Protein AF-A0A2T2RFB0-F1 (afdb_monomer)

Secondary structure (DSSP, 8-state):
-----------EEEEPSPPPSSSS-S-TT--EEEEEEETTEEEEEEE--EEEE-TT--EEEEES-TTS----GGGGHHHHHHHHHHHHTTTT-TT-TT-------HHHHHHHH--S---HHHHHHHHHHHHHTT--GGG---TTSSTT------GGGGS--

Structure (mmCIF, N/CA/C/O backbone):
data_AF-A0A2T2RFB0-F1
#
_entry.id   AF-A0A2T2RFB0-F1
#
loop_
_atom_site.group_PDB
_atom_site.id
_atom_site.type_symbol
_atom_site.label_atom_id
_atom_site.label_alt_id
_atom_site.label_comp_id
_atom_site.label_asym_id
_atom_site.label_entity_id
_atom_site.label_seq_id
_atom_site.pdbx_PDB_ins_code
_atom_site.Cartn_x
_atom_site.Cartn_y
_atom_site.Cartn_z
_atom_site.occupancy
_atom_site.B_iso_or_equiv
_atom_site.auth_seq_id
_atom_site.auth_comp_id
_atom_site.auth_asym_id
_atom_site.auth_atom_id
_atom_site.pdbx_PDB_model_num
ATOM 1 N N . MET A 1 1 ? 32.679 15.960 33.757 1.00 37.72 1 MET A N 1
ATOM 2 C CA . MET A 1 1 ? 31.294 16.475 33.798 1.00 37.72 1 MET A CA 1
ATOM 3 C C . MET A 1 1 ? 30.490 15.678 32.781 1.00 37.72 1 MET A C 1
ATOM 5 O O . MET A 1 1 ? 30.555 15.956 31.593 1.00 37.72 1 MET A O 1
ATOM 9 N N . THR A 1 2 ? 29.882 14.581 33.229 1.00 30.09 2 THR A N 1
ATOM 10 C CA . THR A 1 2 ? 29.273 13.556 32.368 1.00 30.09 2 THR A CA 1
ATOM 11 C C . THR A 1 2 ? 27.814 13.920 32.113 1.00 30.09 2 THR A C 1
ATOM 13 O O . THR A 1 2 ? 27.005 13.922 33.037 1.00 30.09 2 THR A O 1
ATOM 16 N N . LEU A 1 3 ? 27.475 14.254 30.867 1.00 27.48 3 LEU A N 1
ATOM 17 C CA . LEU A 1 3 ? 26.097 14.479 30.428 1.00 27.48 3 LEU A CA 1
ATOM 18 C C . LEU A 1 3 ? 25.368 13.129 30.350 1.00 27.48 3 LEU A C 1
ATOM 20 O O . LEU A 1 3 ? 25.369 12.460 29.320 1.00 27.48 3 LEU A O 1
ATOM 24 N N . GLN A 1 4 ? 24.737 12.711 31.448 1.00 33.81 4 GLN A N 1
ATOM 25 C CA . GLN A 1 4 ? 23.706 11.676 31.391 1.00 33.81 4 GLN A CA 1
ATOM 26 C C . GLN A 1 4 ? 22.493 12.248 30.649 1.00 33.81 4 GLN A C 1
ATOM 28 O O . GLN A 1 4 ? 21.770 13.096 31.173 1.00 33.81 4 GLN A O 1
ATOM 33 N N . ARG A 1 5 ? 22.252 11.758 29.427 1.00 37.72 5 ARG A N 1
ATOM 34 C CA . ARG A 1 5 ? 20.956 11.875 28.748 1.00 37.72 5 ARG A CA 1
ATOM 35 C C . ARG A 1 5 ? 19.899 11.227 29.647 1.00 37.72 5 ARG A C 1
ATOM 37 O O . ARG A 1 5 ? 19.726 10.011 29.633 1.00 37.72 5 ARG A O 1
ATOM 44 N N . ARG A 1 6 ? 19.191 12.027 30.446 1.00 37.53 6 ARG A N 1
ATOM 45 C CA . ARG A 1 6 ? 17.950 11.585 31.088 1.00 37.53 6 ARG A CA 1
ATOM 46 C C . AR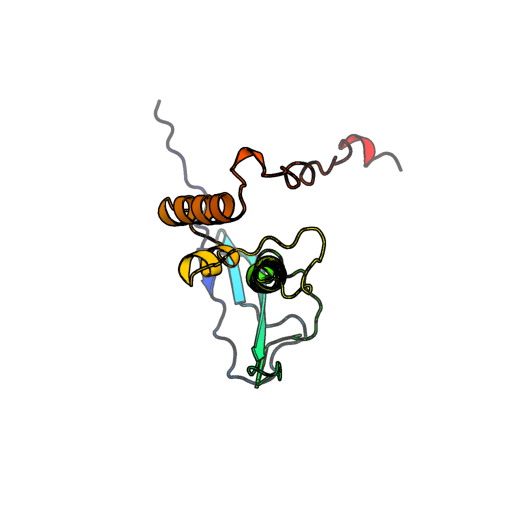G A 1 6 ? 16.937 11.334 29.970 1.00 37.53 6 ARG A C 1
ATOM 48 O O . ARG A 1 6 ? 16.490 12.275 29.327 1.00 37.53 6 ARG A O 1
ATOM 55 N N . ARG A 1 7 ? 16.620 10.063 29.702 1.00 46.34 7 ARG A N 1
ATOM 56 C CA . ARG A 1 7 ? 15.423 9.678 28.943 1.00 46.34 7 ARG A CA 1
ATOM 57 C C . ARG A 1 7 ? 14.215 10.065 29.797 1.00 46.34 7 ARG A C 1
ATOM 59 O O . ARG A 1 7 ? 13.864 9.345 30.725 1.00 46.34 7 ARG A O 1
ATOM 66 N N . THR A 1 8 ? 13.644 11.234 29.551 1.00 48.75 8 THR A N 1
ATOM 67 C CA . THR A 1 8 ? 12.348 11.629 30.105 1.00 48.75 8 THR A CA 1
ATOM 68 C C . THR A 1 8 ? 11.235 10.908 29.338 1.00 48.75 8 THR A C 1
ATOM 70 O O . THR A 1 8 ? 11.167 11.012 28.117 1.00 48.75 8 THR A O 1
ATOM 73 N N . GLY A 1 9 ? 10.394 10.172 30.075 1.00 49.19 9 GLY A N 1
ATOM 74 C CA . GLY A 1 9 ? 9.120 9.591 29.630 1.00 49.19 9 GLY A CA 1
ATOM 75 C C . GLY A 1 9 ? 9.215 8.213 28.967 1.00 49.19 9 GLY A C 1
ATOM 76 O O . GLY A 1 9 ? 9.684 8.083 27.836 1.00 49.19 9 GLY A O 1
ATOM 77 N N . ALA A 1 10 ? 8.709 7.173 29.636 1.00 55.59 10 ALA A N 1
ATOM 78 C CA . ALA A 1 10 ? 8.443 5.883 29.001 1.00 55.59 10 ALA A CA 1
ATOM 79 C C . ALA A 1 10 ? 7.231 6.038 28.066 1.00 55.59 10 ALA A C 1
ATOM 81 O O . ALA A 1 10 ? 6.086 5.926 28.493 1.00 55.59 10 ALA A O 1
ATOM 82 N N . THR A 1 11 ? 7.476 6.353 26.793 1.00 56.12 11 THR A N 1
ATOM 83 C CA . THR A 1 11 ? 6.418 6.335 25.774 1.00 56.12 11 THR A CA 1
ATOM 84 C C . THR A 1 11 ? 6.154 4.883 25.408 1.00 56.12 11 THR A C 1
ATOM 86 O O . THR A 1 11 ? 7.053 4.205 24.912 1.00 56.12 11 THR A O 1
ATOM 89 N N . THR A 1 12 ? 4.937 4.409 25.664 1.00 68.56 12 THR A N 1
ATOM 90 C CA . THR A 1 12 ? 4.525 3.055 25.283 1.00 68.56 12 THR A CA 1
ATOM 91 C C . THR A 1 12 ? 3.458 3.159 24.205 1.00 68.56 12 THR A C 1
ATOM 93 O O . THR A 1 12 ? 2.489 3.904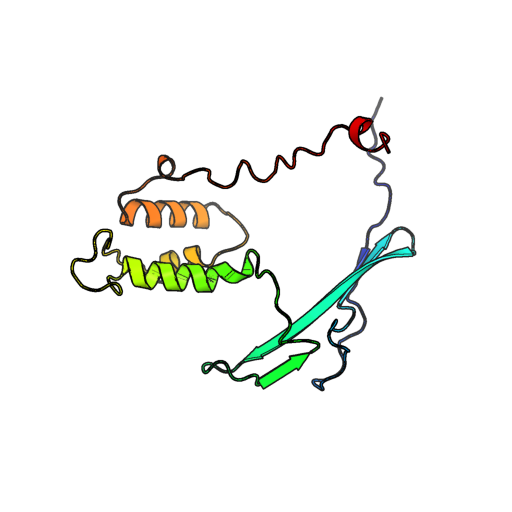 24.351 1.00 68.56 12 THR A O 1
ATOM 96 N N . VAL A 1 13 ? 3.658 2.428 23.110 1.00 65.12 13 VAL A N 1
ATOM 97 C CA . VAL A 1 13 ? 2.632 2.220 22.089 1.00 65.12 13 VAL A CA 1
ATOM 98 C C . VAL A 1 13 ? 1.891 0.952 22.478 1.00 65.12 13 VAL A C 1
ATOM 100 O O . VAL A 1 13 ? 2.488 -0.124 22.486 1.00 65.12 13 VAL A O 1
ATOM 103 N N . SER A 1 14 ? 0.615 1.080 22.829 1.00 65.75 14 SER A N 1
ATOM 104 C CA . SER A 1 14 ? -0.242 -0.076 23.085 1.00 65.75 14 SER A CA 1
ATOM 105 C C . SER A 1 14 ? -1.166 -0.289 21.894 1.00 65.75 14 SER A C 1
ATOM 107 O O . SER A 1 14 ? -1.768 0.663 21.389 1.00 65.75 14 SER A O 1
ATOM 109 N N . GLN A 1 15 ? -1.299 -1.543 21.459 1.00 55.56 15 GLN A N 1
ATOM 110 C CA . GLN A 1 15 ? -2.465 -1.954 20.678 1.00 55.56 15 GLN A CA 1
ATOM 111 C C . GLN A 1 15 ? -3.704 -1.714 21.548 1.00 55.56 15 GLN A C 1
ATOM 113 O O . GLN A 1 15 ? -3.684 -2.010 22.747 1.00 55.56 15 GLN A O 1
ATOM 118 N N . ALA A 1 16 ? -4.735 -1.112 20.962 1.00 56.22 16 ALA A N 1
ATOM 119 C CA . ALA A 1 16 ? -6.041 -1.025 21.604 1.00 56.22 16 ALA A CA 1
ATOM 120 C C . ALA A 1 16 ? -6.718 -2.411 21.607 1.00 56.22 16 ALA A C 1
ATOM 122 O O . ALA A 1 16 ? -6.221 -3.338 20.962 1.00 56.22 16 ALA A O 1
ATOM 123 N N . ASP A 1 17 ? -7.830 -2.552 22.340 1.00 47.47 17 ASP A N 1
ATOM 124 C CA . ASP A 1 17 ? -8.597 -3.802 22.433 1.00 47.47 17 ASP A CA 1
ATOM 125 C C . ASP A 1 17 ? -8.795 -4.467 21.057 1.00 47.47 17 ASP A C 1
ATOM 127 O O . ASP A 1 17 ? -8.994 -3.762 20.058 1.00 47.47 17 ASP A O 1
ATOM 131 N N . PRO A 1 18 ? -8.750 -5.813 20.974 1.00 45.84 18 PRO A N 1
ATOM 132 C CA . PRO A 1 18 ? -8.914 -6.511 19.708 1.00 45.84 18 PRO A CA 1
ATOM 133 C C . PRO A 1 18 ? -10.215 -6.072 19.036 1.00 45.84 18 PRO A C 1
ATOM 135 O O . PRO A 1 18 ? -11.272 -6.010 19.670 1.00 45.84 18 PRO A O 1
ATOM 138 N N . ALA A 1 19 ? -10.124 -5.759 17.741 1.00 46.53 19 ALA A N 1
ATOM 139 C CA . ALA A 1 19 ? -11.285 -5.390 16.947 1.00 46.53 19 ALA A CA 1
ATOM 140 C C . ALA A 1 19 ? -12.372 -6.475 17.085 1.00 46.53 19 ALA A C 1
ATOM 142 O O . ALA A 1 19 ? -12.047 -7.668 17.053 1.00 46.53 19 ALA A O 1
ATOM 143 N N . PRO A 1 20 ? -13.654 -6.094 17.242 1.00 42.53 20 PRO A N 1
ATOM 144 C CA . PRO A 1 20 ? -14.733 -7.069 17.280 1.00 42.53 20 PRO A CA 1
ATOM 145 C C . PRO A 1 20 ? -14.726 -7.904 15.993 1.00 42.53 20 PRO A C 1
ATOM 147 O O . PRO A 1 20 ? -14.327 -7.431 14.927 1.00 42.53 20 PRO A O 1
ATOM 150 N N . ALA A 1 21 ? -15.157 -9.163 16.106 1.00 43.69 21 ALA A N 1
ATOM 151 C CA . ALA A 1 21 ? -15.265 -10.083 14.979 1.00 43.69 21 ALA A CA 1
ATOM 152 C C . ALA A 1 21 ? -16.025 -9.438 13.809 1.00 43.69 21 ALA A C 1
ATOM 154 O O . ALA A 1 21 ? -17.015 -8.741 14.032 1.00 43.69 21 ALA A O 1
ATOM 155 N N . ALA A 1 22 ? -15.534 -9.695 12.590 1.00 42.78 22 ALA A N 1
ATOM 156 C CA . ALA A 1 22 ? -16.015 -9.171 11.314 1.00 42.78 22 ALA A CA 1
ATOM 157 C C . ALA A 1 22 ? -17.544 -9.010 11.266 1.00 42.78 22 ALA A C 1
ATOM 159 O O . ALA A 1 22 ? -18.309 -9.928 10.990 1.00 42.78 22 ALA A O 1
ATOM 160 N N . GLY A 1 23 ? -17.952 -7.786 11.544 1.00 44.44 23 GLY A N 1
ATOM 161 C CA . GLY A 1 23 ? -19.292 -7.251 11.498 1.00 44.44 23 GLY A CA 1
ATOM 162 C C . GLY A 1 23 ? -19.098 -5.747 11.449 1.00 44.44 23 GLY A C 1
ATOM 163 O O . GLY A 1 23 ? -18.123 -5.237 12.000 1.00 44.44 23 GLY A O 1
ATOM 164 N N . LEU A 1 24 ? -19.965 -5.050 10.725 1.00 44.59 24 LEU A N 1
ATOM 165 C CA . LEU A 1 24 ? -19.915 -3.609 10.485 1.00 44.59 24 LEU A CA 1
ATOM 166 C C . LEU A 1 24 ? -20.041 -2.827 11.817 1.00 44.59 24 LEU A C 1
ATOM 168 O O . LEU A 1 24 ? -21.092 -2.286 12.133 1.00 44.59 24 LEU A O 1
ATOM 172 N N . LEU A 1 25 ? -19.006 -2.841 12.658 1.00 50.78 25 LEU A N 1
ATOM 173 C CA . LEU A 1 25 ? -19.032 -2.370 14.043 1.00 50.78 25 LEU A CA 1
ATOM 174 C C . LEU A 1 25 ? -17.872 -1.412 14.290 1.00 50.78 25 LEU A C 1
ATOM 176 O O . LEU A 1 25 ? -16.916 -1.687 15.006 1.00 50.78 25 LEU A O 1
ATOM 180 N N . ALA A 1 26 ? -17.998 -0.252 13.669 1.00 52.72 26 ALA A N 1
ATOM 181 C CA . ALA A 1 26 ? -17.556 1.035 14.175 1.00 52.72 26 ALA A CA 1
ATOM 182 C C . ALA A 1 26 ? -18.307 2.086 13.350 1.00 52.72 26 ALA A C 1
ATOM 184 O O . ALA A 1 26 ? -18.648 1.829 12.194 1.00 52.72 26 ALA A O 1
ATOM 185 N N . GLY A 1 27 ? -18.562 3.268 13.915 1.00 64.44 27 GLY A N 1
ATOM 186 C CA . GLY A 1 27 ? -18.964 4.416 13.097 1.00 64.44 27 GLY A CA 1
ATOM 187 C C . GLY A 1 27 ? -17.964 4.663 11.950 1.00 64.44 27 GLY A C 1
ATOM 188 O O . GLY A 1 27 ? -16.910 4.021 11.906 1.00 64.44 27 GLY A O 1
ATOM 189 N N . PRO A 1 28 ? -18.248 5.601 11.033 1.00 71.81 28 PRO A N 1
ATOM 190 C CA . PRO A 1 28 ? -17.406 5.846 9.856 1.00 71.81 28 PRO A CA 1
ATOM 191 C C . PRO A 1 28 ? -15.909 6.021 10.190 1.00 71.81 28 PRO A C 1
ATOM 193 O O . PRO A 1 28 ? -15.055 5.606 9.421 1.00 71.81 28 PRO A O 1
ATOM 196 N N . GLU A 1 29 ? -15.596 6.511 11.387 1.00 80.75 29 GLU A N 1
ATOM 197 C CA . GLU A 1 29 ? -14.241 6.717 11.909 1.00 80.75 29 GLU A CA 1
ATOM 198 C C . GLU A 1 29 ? -13.402 5.437 12.136 1.00 80.75 29 GLU A C 1
ATOM 200 O O . GLU A 1 29 ? -12.187 5.530 12.287 1.00 80.75 29 GLU A O 1
ATOM 205 N N . GLY A 1 30 ? -14.015 4.251 12.236 1.00 85.69 30 GLY A N 1
ATOM 206 C CA . GLY A 1 30 ? -13.312 3.009 12.590 1.00 85.69 30 GLY A CA 1
ATOM 207 C C . GLY A 1 30 ? -12.946 2.872 14.087 1.00 85.69 30 GLY A C 1
ATOM 208 O O . GLY A 1 30 ? -13.093 3.821 14.874 1.00 85.69 30 GLY A O 1
ATOM 209 N N . PRO A 1 31 ? -12.522 1.678 14.546 1.00 87.31 31 PRO A N 1
ATOM 210 C CA . PRO A 1 31 ? -12.105 1.445 15.929 1.00 87.31 31 PRO A CA 1
ATOM 211 C C . PRO A 1 31 ? -10.834 2.221 16.283 1.00 87.31 31 PRO A C 1
ATOM 213 O O . PRO A 1 31 ? -10.014 2.527 15.418 1.00 87.31 31 PRO A O 1
ATOM 216 N N . ARG A 1 32 ? -10.643 2.497 17.579 1.00 89.75 32 ARG A N 1
ATOM 217 C CA . ARG A 1 32 ? -9.340 2.920 18.116 1.00 89.75 32 ARG A CA 1
ATOM 218 C C . ARG A 1 32 ? -8.400 1.733 17.918 1.00 89.75 32 ARG A C 1
ATOM 220 O O . ARG A 1 32 ? -8.681 0.673 18.453 1.00 89.75 32 ARG A O 1
ATOM 227 N N . ALA A 1 33 ? -7.361 1.888 17.109 1.00 89.75 33 ALA A N 1
ATOM 228 C CA . ALA A 1 33 ? -6.434 0.806 16.780 1.00 89.75 33 ALA A CA 1
ATOM 229 C C . ALA A 1 33 ? -5.115 0.944 17.547 1.00 89.75 33 ALA A C 1
ATOM 231 O O . ALA A 1 33 ? -4.521 -0.051 17.958 1.00 89.75 33 ALA A O 1
ATOM 232 N N . VAL A 1 34 ? -4.662 2.184 17.756 1.00 92.81 34 VAL A N 1
ATOM 233 C CA . VAL A 1 34 ? -3.397 2.475 18.435 1.00 92.81 34 VAL A CA 1
ATOM 234 C C . VAL A 1 34 ? -3.565 3.658 19.373 1.00 92.81 34 VAL A C 1
ATOM 236 O O . VAL A 1 34 ? -4.132 4.687 18.997 1.00 92.81 34 VAL A O 1
ATOM 239 N N . GLU A 1 35 ? -3.009 3.534 20.573 1.00 94.38 35 GLU A N 1
ATOM 240 C CA . GLU A 1 35 ? -2.926 4.616 21.549 1.00 94.38 35 GLU A CA 1
ATOM 241 C C . GLU A 1 35 ? -1.468 4.951 21.845 1.00 94.38 35 GLU A C 1
ATOM 243 O O . GLU A 1 35 ? -0.624 4.067 22.021 1.00 94.38 35 GLU A O 1
ATOM 248 N N . VAL A 1 36 ? -1.179 6.249 21.905 1.00 95.38 36 VAL A N 1
ATOM 249 C CA . VAL A 1 36 ? 0.100 6.765 22.390 1.00 95.38 36 VAL A CA 1
ATOM 250 C C . VAL A 1 36 ? -0.114 7.237 23.817 1.00 95.38 36 VAL A C 1
ATOM 252 O O . VAL A 1 36 ? -0.880 8.174 24.054 1.00 95.38 36 VAL A O 1
ATOM 255 N N . VAL A 1 37 ? 0.554 6.573 24.761 1.00 94.69 37 VAL A N 1
ATOM 256 C CA . VAL A 1 37 ? 0.440 6.864 26.192 1.00 94.69 37 VAL A CA 1
ATOM 257 C C . VAL A 1 37 ? 1.760 7.432 26.706 1.00 94.69 37 VAL A C 1
ATOM 259 O O . VAL A 1 37 ? 2.820 6.821 26.522 1.00 94.69 37 VAL A O 1
ATOM 262 N N . ARG A 1 38 ? 1.692 8.588 27.376 1.00 95.12 38 ARG A N 1
ATOM 263 C CA . ARG A 1 38 ? 2.817 9.213 28.081 1.00 95.12 38 ARG A CA 1
ATOM 264 C C . ARG A 1 38 ? 2.422 9.461 29.526 1.00 95.12 38 ARG A C 1
ATOM 266 O O . ARG A 1 38 ? 1.388 10.059 29.796 1.00 95.12 38 ARG A O 1
ATOM 273 N N . ASP A 1 39 ? 3.233 8.950 30.445 1.00 93.75 39 ASP A N 1
ATOM 274 C CA . ASP A 1 39 ? 3.039 9.114 31.890 1.00 93.75 39 ASP A CA 1
ATOM 275 C C . ASP A 1 39 ? 1.621 8.731 32.370 1.00 93.75 39 ASP A C 1
ATOM 277 O O . ASP A 1 39 ? 1.029 9.375 33.230 1.00 93.75 39 ASP A O 1
ATOM 281 N N . GLY A 1 40 ? 1.062 7.660 31.790 1.00 91.69 40 GLY A N 1
ATOM 282 C CA . GLY A 1 40 ? -0.275 7.147 32.119 1.00 91.69 40 GLY A CA 1
ATOM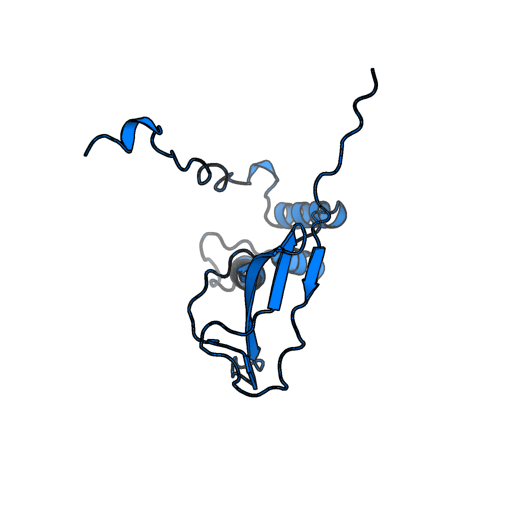 283 C C . GLY A 1 40 ? -1.439 7.900 31.466 1.00 91.69 40 GLY A C 1
ATOM 284 O O . GLY A 1 40 ? -2.589 7.517 31.667 1.00 91.69 40 GLY A O 1
ATOM 285 N N . VAL A 1 41 ? -1.164 8.932 30.665 1.00 92.69 41 VAL A N 1
ATOM 286 C CA . VAL A 1 41 ? -2.171 9.727 29.954 1.00 92.69 41 VAL A CA 1
ATOM 287 C C . VAL A 1 41 ? -2.176 9.366 28.470 1.00 92.69 41 VAL A C 1
ATOM 289 O O . VAL A 1 41 ? -1.126 9.308 27.829 1.00 92.69 41 VAL A O 1
ATOM 292 N N . VAL A 1 42 ? -3.367 9.132 27.911 1.00 95.06 42 VAL A N 1
ATOM 293 C CA . VAL A 1 42 ? -3.555 8.938 26.466 1.00 95.06 42 VAL A CA 1
ATOM 294 C C . VAL A 1 42 ? -3.406 10.288 25.774 1.00 95.06 42 VAL A C 1
ATOM 296 O O . VAL A 1 42 ? -4.291 11.137 25.856 1.00 95.06 42 VAL A O 1
ATOM 299 N N . GLU A 1 43 ? -2.289 10.488 25.083 1.00 95.94 43 GLU A N 1
ATOM 300 C CA . GLU A 1 43 ? -2.029 11.724 24.342 1.00 95.94 43 GLU A CA 1
ATOM 301 C C . GLU A 1 43 ? -2.650 11.704 22.947 1.00 95.94 43 GLU A C 1
ATOM 303 O O . GLU A 1 43 ? -3.002 12.746 22.398 1.00 95.94 43 GLU A O 1
ATOM 308 N N . SER A 1 44 ? -2.736 10.528 22.321 1.00 94.69 44 SER A N 1
ATOM 309 C CA . SER A 1 44 ? -3.231 10.400 20.950 1.00 94.69 44 SER A CA 1
ATOM 310 C C . SER A 1 44 ? -3.847 9.035 20.690 1.00 94.69 44 SER A C 1
ATOM 312 O O . SER A 1 44 ? -3.399 8.014 21.211 1.00 94.69 44 SER A O 1
ATOM 314 N N . VAL A 1 45 ? -4.865 9.032 19.834 1.00 92.50 45 VAL A N 1
ATOM 315 C CA . VAL A 1 45 ? -5.613 7.847 19.421 1.00 92.50 45 VAL A CA 1
ATOM 316 C C . VAL A 1 45 ? -5.640 7.809 17.904 1.00 92.50 45 VAL A C 1
ATOM 318 O O . VAL A 1 45 ? -6.151 8.731 17.274 1.00 92.50 45 VAL A O 1
ATOM 321 N N . HIS A 1 46 ? -5.136 6.727 17.324 1.00 91.56 46 HIS A N 1
ATOM 322 C CA . HIS A 1 46 ? -5.220 6.474 15.893 1.00 91.56 46 HIS A CA 1
ATOM 323 C C . HIS A 1 46 ? -6.320 5.456 15.648 1.00 91.56 46 HIS A C 1
ATOM 325 O O . HIS A 1 46 ? -6.338 4.383 16.261 1.00 91.56 46 HIS A O 1
ATOM 331 N N . ARG A 1 47 ? -7.248 5.802 14.760 1.00 90.38 47 ARG A N 1
ATOM 332 C CA . ARG A 1 47 ? -8.306 4.896 14.326 1.00 90.38 47 ARG A CA 1
ATOM 333 C C . ARG A 1 47 ? -7.925 4.229 13.016 1.00 90.38 47 ARG A C 1
ATOM 335 O O . ARG A 1 47 ? -7.177 4.807 12.230 1.00 90.38 47 ARG A O 1
ATOM 342 N N . ALA A 1 48 ? -8.417 3.015 12.806 1.00 89.88 48 ALA A N 1
ATOM 343 C CA . ALA A 1 48 ? -8.156 2.261 11.587 1.00 89.88 48 ALA A CA 1
ATOM 344 C C . ALA A 1 48 ? -9.456 1.954 10.849 1.00 89.88 48 ALA A C 1
ATOM 346 O O . ALA A 1 48 ? -10.452 1.577 11.457 1.00 89.88 48 ALA A O 1
ATOM 347 N N . VAL A 1 49 ? -9.404 2.064 9.526 1.00 91.19 49 VAL A N 1
ATOM 348 C CA . VAL A 1 49 ? -10.430 1.574 8.604 1.00 91.19 49 VAL A CA 1
ATOM 349 C C . VAL A 1 49 ? -9.799 0.436 7.807 1.00 91.19 49 VAL A C 1
ATOM 351 O O . VAL A 1 49 ? -8.645 0.540 7.392 1.00 91.19 49 VAL A O 1
ATOM 354 N N . LEU A 1 50 ? -10.531 -0.661 7.621 1.00 91.38 50 LEU A N 1
ATOM 355 C CA . LEU A 1 50 ? -10.052 -1.857 6.927 1.00 91.38 50 LEU A CA 1
ATOM 356 C C . LEU A 1 50 ? -11.023 -2.222 5.810 1.00 91.38 50 LEU A C 1
ATOM 358 O O . LEU A 1 50 ? -12.224 -2.296 6.052 1.00 91.38 50 LEU A O 1
ATOM 362 N N . ALA A 1 51 ? -10.498 -2.521 4.626 1.00 91.44 51 ALA A N 1
ATOM 363 C CA . ALA A 1 51 ? -11.248 -3.098 3.520 1.00 91.44 51 ALA A CA 1
ATOM 364 C C . ALA A 1 51 ? -10.501 -4.325 2.989 1.00 91.44 51 ALA A C 1
ATOM 366 O O . ALA A 1 51 ? -9.292 -4.274 2.770 1.00 91.44 51 ALA A O 1
ATOM 367 N N . VAL A 1 52 ? -11.223 -5.422 2.784 1.00 93.38 52 VAL A N 1
ATOM 368 C CA . VAL A 1 52 ? -10.720 -6.645 2.151 1.00 93.38 52 VAL A CA 1
ATOM 369 C C . VAL A 1 52 ? -11.515 -6.849 0.878 1.00 93.38 52 VAL A C 1
ATOM 371 O O . VAL A 1 52 ? -12.744 -6.910 0.939 1.00 93.38 52 VAL A O 1
ATOM 374 N N . THR A 1 53 ? -10.839 -6.958 -0.262 1.00 93.25 53 THR A N 1
ATOM 375 C CA . THR A 1 53 ? -11.486 -7.118 -1.568 1.00 93.25 53 THR A CA 1
ATOM 376 C C . THR A 1 53 ? -11.092 -8.419 -2.253 1.00 93.25 53 THR A C 1
ATOM 378 O O . THR A 1 53 ? -10.011 -8.957 -2.017 1.00 93.25 53 THR A O 1
ATOM 381 N N . ASP A 1 54 ? -11.966 -8.914 -3.126 1.00 93.00 54 ASP A N 1
ATOM 382 C CA . ASP A 1 54 ? -11.627 -9.954 -4.096 1.00 93.00 54 ASP A CA 1
ATOM 383 C C . ASP A 1 54 ? -10.771 -9.372 -5.251 1.00 93.00 54 ASP A C 1
ATOM 385 O O . ASP A 1 54 ? -10.602 -8.149 -5.343 1.00 93.00 54 ASP A O 1
ATOM 389 N N . PRO A 1 55 ? -10.234 -10.209 -6.161 1.00 94.00 55 PRO A N 1
ATOM 390 C CA . PRO A 1 55 ? -9.478 -9.732 -7.325 1.00 94.00 55 PRO A CA 1
ATOM 391 C C . PRO A 1 55 ? -10.289 -8.882 -8.317 1.00 94.00 55 PRO A C 1
ATOM 393 O O . PRO A 1 55 ? -9.705 -8.180 -9.135 1.00 94.00 55 PRO A O 1
ATOM 396 N N . ALA A 1 56 ? -11.623 -8.938 -8.265 1.00 93.69 56 ALA A N 1
ATOM 397 C CA . ALA A 1 56 ? -12.507 -8.090 -9.062 1.00 93.69 56 ALA A CA 1
ATOM 398 C C . ALA A 1 56 ? -12.824 -6.750 -8.366 1.00 93.69 56 ALA A C 1
ATOM 400 O O . ALA A 1 56 ? -13.617 -5.965 -8.885 1.00 93.69 56 ALA A O 1
ATOM 401 N N . GLY A 1 57 ? -12.234 -6.489 -7.193 1.00 88.44 57 GLY A N 1
ATOM 402 C CA . GLY A 1 57 ? -12.437 -5.277 -6.404 1.00 88.44 57 GLY A CA 1
ATOM 403 C C . GLY A 1 57 ? -13.708 -5.279 -5.551 1.00 88.44 57 GLY A C 1
ATOM 404 O O . GLY A 1 57 ? -14.053 -4.247 -4.975 1.00 88.44 57 GLY A O 1
ATOM 405 N N . ARG A 1 58 ? -14.427 -6.403 -5.436 1.00 92.12 58 ARG A N 1
ATOM 406 C CA . ARG A 1 58 ? -15.621 -6.490 -4.581 1.00 92.12 58 ARG A CA 1
ATOM 407 C C . ARG A 1 58 ? -15.217 -6.589 -3.120 1.00 92.12 58 ARG A C 1
ATOM 409 O O . ARG A 1 58 ? -14.366 -7.402 -2.773 1.00 92.12 58 ARG A O 1
ATOM 416 N N . LEU A 1 59 ? -15.863 -5.809 -2.255 1.00 91.50 59 LEU A N 1
ATOM 417 C CA . LEU A 1 59 ? -15.637 -5.853 -0.811 1.00 91.50 59 LEU A CA 1
ATOM 418 C C . LEU A 1 59 ? -16.127 -7.190 -0.226 1.00 91.50 59 LEU A C 1
ATOM 420 O O . LEU A 1 59 ? -17.319 -7.486 -0.258 1.00 91.50 59 LEU A O 1
ATOM 424 N N . ILE A 1 60 ? -15.205 -7.975 0.326 1.00 95.50 60 ILE A N 1
ATOM 425 C CA . ILE A 1 60 ? -15.467 -9.235 1.035 1.00 95.50 60 ILE A CA 1
ATOM 426 C C . ILE A 1 60 ? -15.733 -8.962 2.520 1.00 95.50 60 ILE A C 1
ATOM 428 O O . ILE A 1 60 ? -16.602 -9.584 3.126 1.00 95.50 60 ILE A O 1
ATOM 432 N N . ALA A 1 61 ? -14.983 -8.032 3.114 1.00 89.12 61 ALA A N 1
ATOM 433 C CA . ALA A 1 61 ? -15.121 -7.643 4.513 1.00 89.12 61 ALA A CA 1
ATOM 434 C C . ALA A 1 61 ? -14.631 -6.207 4.725 1.00 89.12 61 ALA A C 1
ATOM 436 O O . ALA A 1 61 ? -13.787 -5.715 3.975 1.00 89.12 61 ALA A O 1
ATOM 437 N N . GLY A 1 62 ? -15.121 -5.543 5.771 1.00 88.69 62 GLY A N 1
ATOM 438 C CA . GLY A 1 62 ? -14.654 -4.208 6.117 1.00 88.69 62 GLY A CA 1
ATOM 439 C C . GLY A 1 62 ? -14.982 -3.784 7.543 1.00 88.69 62 GLY A C 1
ATOM 440 O O . GLY A 1 62 ? -15.877 -4.336 8.183 1.00 88.69 62 GLY A O 1
ATOM 441 N N . VAL A 1 63 ? -14.235 -2.794 8.028 1.00 90.94 63 VAL A N 1
ATOM 442 C CA . VAL A 1 63 ? -14.383 -2.177 9.350 1.00 90.94 63 VAL A CA 1
ATOM 443 C C . VAL A 1 63 ? -14.270 -0.662 9.191 1.00 90.94 63 VAL A C 1
ATOM 445 O O . VAL A 1 63 ? -13.298 -0.181 8.612 1.00 90.94 63 VAL A O 1
ATOM 448 N N . GLY A 1 64 ? -15.236 0.089 9.729 1.00 88.69 64 GLY A N 1
ATOM 449 C CA . GLY A 1 64 ? -15.298 1.550 9.605 1.00 88.69 64 GLY A CA 1
ATOM 450 C C . GLY A 1 64 ? -15.803 2.035 8.238 1.00 88.69 64 GLY A C 1
ATOM 451 O O . GLY A 1 64 ? -16.421 1.290 7.476 1.00 88.69 64 GLY A O 1
ATOM 452 N N . GLY A 1 65 ? -15.563 3.310 7.932 1.00 89.12 65 GLY A N 1
ATOM 453 C CA . GLY A 1 65 ? -16.019 3.993 6.722 1.00 89.12 65 GLY A CA 1
ATOM 454 C C . GLY A 1 65 ? -15.163 3.684 5.497 1.00 89.12 65 GLY A C 1
ATOM 455 O O . GLY A 1 65 ? -14.491 4.566 4.982 1.00 89.12 65 GLY A O 1
ATOM 456 N N . VAL A 1 66 ? -15.218 2.450 4.992 1.00 90.44 66 VAL A N 1
ATOM 457 C CA . VAL A 1 66 ? -14.389 1.972 3.859 1.00 90.44 66 VAL A CA 1
ATOM 458 C C . VAL A 1 66 ? -14.534 2.771 2.556 1.00 90.44 66 VAL A C 1
ATOM 460 O O . VAL A 1 66 ? -13.669 2.688 1.692 1.00 90.44 66 VAL A O 1
ATOM 463 N N . ALA A 1 67 ? -15.615 3.538 2.406 1.00 88.69 67 ALA A N 1
ATOM 464 C CA . ALA A 1 67 ? -15.864 4.398 1.248 1.00 88.69 67 ALA A CA 1
ATOM 465 C C . ALA A 1 67 ? -15.366 5.844 1.435 1.00 88.69 67 ALA A C 1
ATOM 467 O O . ALA A 1 67 ? -15.525 6.666 0.534 1.00 88.69 67 ALA A O 1
ATOM 468 N N . GLN A 1 68 ? -14.815 6.188 2.603 1.00 87.50 68 GLN A N 1
ATOM 469 C CA . GLN A 1 68 ? -14.304 7.531 2.849 1.00 87.50 68 GLN A CA 1
ATOM 470 C C . GLN A 1 68 ? -13.044 7.788 2.010 1.00 87.50 68 GLN A C 1
ATOM 472 O O . GLN A 1 68 ? -12.120 6.972 2.029 1.00 87.50 68 GLN A O 1
ATOM 477 N N . PRO A 1 69 ? -12.962 8.927 1.299 1.00 87.88 69 PRO A N 1
ATOM 478 C CA . PRO A 1 69 ? -11.741 9.313 0.609 1.00 87.88 69 PRO A CA 1
ATOM 479 C C . PRO A 1 69 ? -10.591 9.515 1.599 1.00 87.88 69 PRO A C 1
ATOM 481 O O . PRO A 1 69 ? -10.734 10.222 2.597 1.00 87.88 69 PRO A O 1
ATOM 484 N N . VAL A 1 70 ? -9.430 8.939 1.290 1.00 85.75 70 VAL A N 1
ATOM 485 C CA . VAL A 1 70 ? -8.187 9.144 2.041 1.00 85.75 70 VAL A CA 1
ATOM 486 C C . VAL A 1 70 ? -7.064 9.507 1.082 1.00 85.75 70 VAL A C 1
ATOM 488 O O . VAL A 1 70 ? -7.038 9.053 -0.060 1.00 85.75 70 VAL A O 1
ATOM 491 N N . TYR A 1 71 ? -6.098 10.295 1.548 1.00 87.56 71 TYR A N 1
ATOM 492 C CA . TYR A 1 71 ? -4.838 10.432 0.826 1.00 87.56 71 TYR A CA 1
ATOM 493 C C . TYR A 1 71 ? -4.050 9.126 1.000 1.00 87.56 71 TYR A C 1
ATOM 495 O O . TYR A 1 71 ? -3.657 8.824 2.127 1.00 87.56 71 TYR A O 1
ATOM 503 N N . PRO A 1 72 ? -3.772 8.355 -0.068 1.00 81.75 72 PRO A N 1
ATOM 504 C CA . PRO A 1 72 ? -3.134 7.044 0.059 1.00 81.75 72 PRO A CA 1
ATOM 505 C C . PRO A 1 72 ? -1.663 7.141 0.488 1.00 81.75 72 PRO A C 1
ATOM 507 O O . PRO A 1 72 ? -1.060 6.141 0.869 1.00 81.75 72 PRO A O 1
ATOM 510 N N . ARG A 1 73 ? -1.066 8.346 0.466 1.00 87.38 73 ARG A N 1
ATOM 511 C CA . ARG A 1 73 ? 0.352 8.582 0.790 1.00 87.38 73 ARG A CA 1
ATOM 512 C C . ARG A 1 73 ? 1.215 7.555 0.040 1.00 87.38 73 ARG A C 1
ATOM 514 O O . ARG A 1 73 ? 0.973 7.278 -1.128 1.00 87.38 73 ARG A O 1
ATOM 521 N N . SER A 1 74 ? 2.189 6.948 0.714 1.00 86.06 74 SER A N 1
ATOM 522 C CA . SER A 1 74 ? 3.045 5.915 0.129 1.00 86.06 74 SER A CA 1
ATOM 523 C C . SER A 1 74 ? 2.316 4.608 -0.225 1.00 86.06 74 SER A C 1
ATOM 525 O O . SER A 1 74 ? 2.913 3.781 -0.910 1.00 86.06 74 SER A O 1
ATOM 527 N N . ALA A 1 75 ? 1.073 4.384 0.211 1.00 84.94 75 ALA A N 1
ATOM 528 C CA . ALA A 1 75 ? 0.332 3.167 -0.129 1.00 84.94 75 ALA A CA 1
ATOM 529 C C . ALA A 1 75 ? -0.098 3.124 -1.608 1.00 84.94 75 ALA A C 1
ATOM 531 O O . ALA A 1 75 ? -0.517 2.077 -2.086 1.00 84.94 75 ALA A O 1
ATOM 532 N N . VAL A 1 76 ? 0.040 4.231 -2.352 1.00 88.69 76 VAL A N 1
ATOM 533 C CA . VAL A 1 76 ? -0.260 4.292 -3.793 1.00 88.69 76 VAL A CA 1
ATOM 534 C C . VAL A 1 76 ? 0.839 3.684 -4.679 1.00 88.69 76 VAL A C 1
ATOM 536 O O . VAL A 1 76 ? 0.607 3.466 -5.865 1.00 88.69 76 VAL A O 1
ATOM 539 N N . LYS A 1 77 ? 2.022 3.375 -4.127 1.00 87.25 77 LYS A N 1
ATOM 540 C CA . LYS A 1 77 ? 3.177 2.873 -4.892 1.00 87.25 77 LYS A CA 1
ATOM 541 C C . LYS A 1 77 ? 2.876 1.659 -5.784 1.00 87.25 77 LYS A C 1
ATOM 543 O O . LYS A 1 77 ? 3.287 1.701 -6.934 1.00 87.25 77 LYS A O 1
ATOM 548 N N . PRO A 1 78 ? 2.131 0.621 -5.351 1.00 85.62 78 PRO A N 1
ATOM 549 C CA . PRO A 1 78 ? 1.792 -0.491 -6.242 1.00 85.62 78 PRO A CA 1
ATOM 550 C C . PRO A 1 78 ? 0.990 -0.057 -7.477 1.00 85.62 78 PRO A C 1
ATOM 552 O O . PRO A 1 78 ? 1.232 -0.558 -8.570 1.00 85.62 78 PRO A O 1
ATOM 555 N N . ALA A 1 79 ? 0.075 0.908 -7.329 1.00 85.50 79 ALA A N 1
ATOM 556 C CA . ALA A 1 79 ? -0.673 1.459 -8.459 1.00 85.50 79 ALA A CA 1
ATOM 557 C C . ALA A 1 79 ? 0.228 2.301 -9.381 1.00 85.50 79 ALA A C 1
ATOM 559 O O . ALA A 1 79 ? 0.109 2.210 -10.600 1.00 85.50 79 ALA A O 1
ATOM 560 N N . GLN A 1 80 ? 1.160 3.074 -8.809 1.00 85.19 80 GLN A N 1
ATOM 561 C CA . GLN A 1 80 ? 2.180 3.799 -9.578 1.00 85.19 80 GLN A CA 1
ATOM 562 C C . GLN A 1 80 ? 3.091 2.832 -10.350 1.00 85.19 80 GLN A C 1
ATOM 564 O O . GLN A 1 80 ? 3.310 3.032 -11.538 1.00 85.19 80 GLN A O 1
ATOM 569 N N . ALA A 1 81 ? 3.556 1.757 -9.711 1.00 85.62 81 ALA A N 1
ATOM 570 C CA . ALA A 1 81 ? 4.399 0.734 -10.324 1.00 85.62 81 ALA A CA 1
ATOM 571 C C . ALA A 1 81 ? 3.689 0.008 -11.475 1.00 85.62 81 ALA A C 1
ATOM 573 O O . ALA A 1 81 ? 4.293 -0.202 -12.522 1.00 85.62 81 ALA A O 1
ATOM 574 N N . ALA A 1 82 ? 2.402 -0.323 -11.315 1.00 83.75 82 ALA A N 1
ATOM 575 C CA . ALA A 1 82 ? 1.596 -0.910 -12.385 1.00 83.75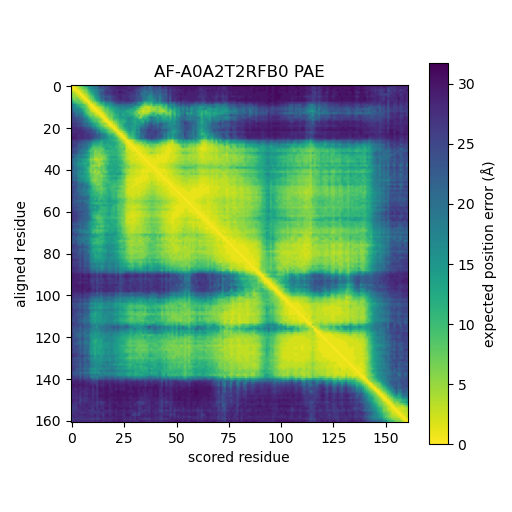 82 ALA A CA 1
ATOM 576 C C . ALA A 1 82 ? 1.468 0.038 -13.591 1.00 83.75 82 ALA A C 1
ATOM 578 O O . ALA A 1 82 ? 1.690 -0.378 -14.723 1.00 83.75 82 ALA A O 1
ATOM 579 N N . ALA A 1 83 ? 1.202 1.326 -13.352 1.00 82.06 83 ALA A N 1
ATOM 580 C CA . ALA A 1 83 ? 1.153 2.321 -14.422 1.00 82.06 83 ALA A CA 1
ATOM 581 C C . ALA A 1 83 ? 2.515 2.492 -15.123 1.00 82.06 83 ALA A C 1
ATOM 583 O O . ALA A 1 83 ? 2.574 2.597 -16.347 1.00 82.06 83 ALA A O 1
ATOM 584 N N . CYS A 1 84 ? 3.621 2.484 -14.370 1.00 79.25 84 CYS A N 1
ATOM 585 C CA . CYS A 1 84 ? 4.967 2.503 -14.941 1.00 79.25 84 CYS A CA 1
ATOM 586 C C . CYS A 1 84 ? 5.241 1.258 -15.793 1.00 79.25 84 CYS A C 1
ATOM 588 O O . CYS A 1 84 ? 5.803 1.390 -16.875 1.00 79.25 84 CYS A O 1
ATOM 590 N N . LEU A 1 85 ? 4.823 0.069 -15.348 1.00 80.69 85 LEU A N 1
ATOM 591 C CA . LEU A 1 85 ? 4.978 -1.169 -16.112 1.00 80.69 85 LEU A CA 1
ATOM 592 C C . LEU A 1 85 ? 4.267 -1.087 -17.469 1.00 80.69 85 LEU A C 1
ATOM 594 O O . LEU A 1 85 ? 4.860 -1.456 -18.483 1.00 80.69 85 LEU A O 1
ATOM 598 N N . ASP A 1 86 ? 3.042 -0.561 -17.509 1.00 78.19 86 ASP A N 1
ATOM 599 C CA . ASP A 1 86 ? 2.301 -0.374 -18.762 1.00 78.19 86 ASP A CA 1
ATOM 600 C C . ASP A 1 86 ? 3.059 0.544 -19.739 1.00 78.19 86 ASP A C 1
ATOM 602 O O . ASP A 1 86 ? 3.135 0.262 -20.936 1.00 78.19 86 ASP A O 1
ATOM 606 N N . VAL A 1 87 ? 3.683 1.617 -19.244 1.00 73.50 87 VAL A N 1
ATOM 607 C CA . VAL A 1 87 ? 4.494 2.534 -20.065 1.00 73.50 87 VAL A CA 1
ATOM 608 C C . VAL A 1 87 ? 5.795 1.872 -20.541 1.00 73.50 87 VAL A C 1
ATOM 610 O O . VAL A 1 87 ? 6.117 1.940 -21.729 1.00 73.50 87 VAL A O 1
ATOM 613 N N . LEU A 1 88 ? 6.518 1.195 -19.643 1.00 71.69 88 LEU A N 1
ATOM 614 C CA . LEU A 1 88 ? 7.821 0.564 -19.906 1.00 71.69 88 LEU A CA 1
ATOM 615 C C . LEU A 1 88 ? 7.733 -0.685 -20.793 1.00 71.69 88 LEU A C 1
ATOM 617 O O . LEU A 1 88 ? 8.700 -1.073 -21.443 1.00 71.69 88 LEU A O 1
ATOM 621 N N . THR A 1 89 ? 6.574 -1.334 -20.851 1.00 69.25 89 THR A N 1
ATOM 622 C CA . THR A 1 89 ? 6.363 -2.514 -21.707 1.00 69.25 89 THR A CA 1
ATOM 623 C C . THR A 1 89 ? 5.712 -2.171 -23.048 1.00 69.25 89 THR A C 1
ATOM 625 O O . THR A 1 89 ? 5.450 -3.063 -23.853 1.00 69.25 89 THR A O 1
ATOM 628 N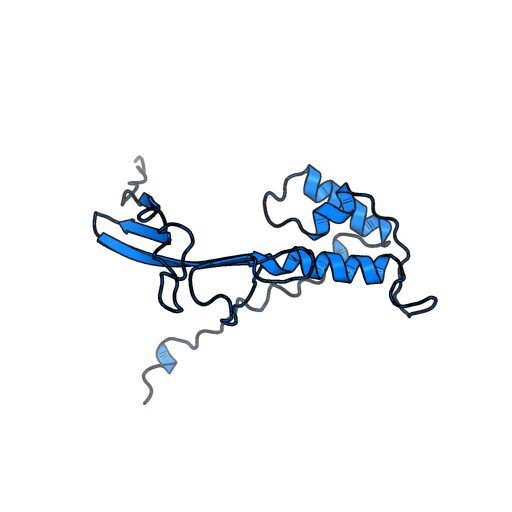 N . GLY A 1 90 ? 5.495 -0.881 -23.338 1.00 64.06 90 GLY A N 1
ATOM 629 C CA . GLY A 1 90 ? 4.894 -0.432 -24.597 1.00 64.06 90 GLY A CA 1
ATOM 630 C C . GLY A 1 90 ? 3.368 -0.578 -24.655 1.00 64.06 90 GLY A C 1
ATOM 631 O O . GLY A 1 90 ? 2.788 -0.505 -25.739 1.00 64.06 90 GLY A O 1
ATOM 632 N N . GLY A 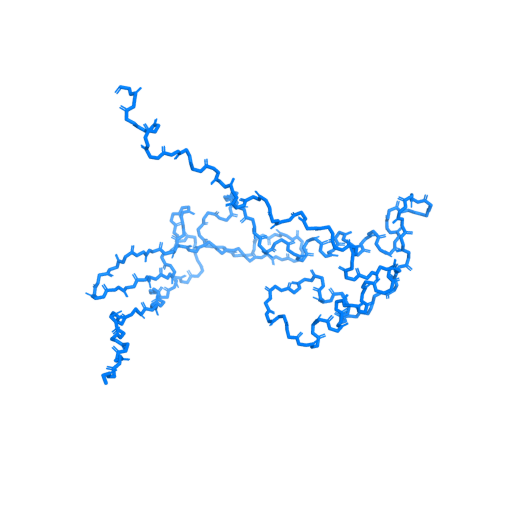1 91 ? 2.699 -0.732 -23.507 1.00 59.38 91 GLY A N 1
ATOM 633 C CA . GLY A 1 91 ? 1.236 -0.744 -23.375 1.00 59.38 91 GLY A CA 1
ATOM 634 C C . GLY A 1 91 ? 0.558 0.564 -23.806 1.00 59.38 91 GLY A C 1
ATOM 635 O O . GLY A 1 91 ? -0.632 0.568 -24.111 1.00 59.38 91 GLY A O 1
ATOM 636 N N . ALA A 1 92 ? 1.322 1.653 -23.950 1.00 56.03 92 ALA A N 1
ATOM 637 C CA . ALA A 1 92 ? 0.883 2.904 -24.581 1.00 56.03 92 ALA A CA 1
ATOM 638 C C . ALA A 1 92 ? 0.703 2.811 -26.118 1.00 56.03 92 ALA A C 1
ATOM 640 O O . ALA A 1 92 ? 0.357 3.808 -26.757 1.00 56.03 92 ALA A O 1
ATOM 641 N N . GLY A 1 93 ? 0.933 1.631 -26.708 1.00 51.59 93 GLY A N 1
ATOM 642 C CA . GLY A 1 93 ? 0.880 1.369 -28.144 1.00 51.59 93 GLY A CA 1
ATOM 643 C C . GLY A 1 93 ? 2.242 1.558 -28.833 1.00 51.59 93 GLY A C 1
ATOM 644 O O . GLY A 1 93 ? 3.068 2.354 -28.379 1.00 51.59 93 GLY A O 1
ATOM 645 N N . PRO A 1 94 ? 2.509 0.837 -29.940 1.00 49.62 94 PRO A N 1
ATOM 646 C CA . PRO A 1 94 ? 3.751 0.991 -30.691 1.00 49.62 94 PRO A CA 1
ATOM 647 C C . PRO A 1 94 ? 3.890 2.421 -31.233 1.00 49.62 94 PRO A C 1
ATOM 649 O O . PRO A 1 94 ? 2.992 2.927 -31.904 1.00 49.62 94 PRO A O 1
ATOM 652 N N . GLY A 1 95 ? 5.034 3.059 -30.966 1.00 53.25 95 GLY A N 1
ATOM 653 C CA . GLY A 1 95 ? 5.360 4.394 -31.480 1.00 53.25 95 GLY A CA 1
ATOM 654 C C . GLY A 1 95 ? 4.872 5.570 -30.627 1.00 53.25 95 GLY A C 1
ATOM 655 O O . GLY A 1 95 ? 4.993 6.711 -31.072 1.00 53.25 95 GLY A O 1
ATOM 656 N N . SER A 1 96 ? 4.354 5.326 -29.418 1.00 53.47 96 SER A N 1
ATOM 657 C CA . SER A 1 96 ? 4.064 6.406 -28.469 1.00 53.47 96 SER A CA 1
ATOM 658 C C . SER A 1 96 ? 5.378 7.109 -28.075 1.00 53.47 96 SER A C 1
ATOM 660 O O . SER A 1 96 ? 6.303 6.441 -27.602 1.00 53.47 96 SER A O 1
ATOM 662 N N . PRO A 1 97 ? 5.525 8.429 -28.293 1.00 48.31 97 PRO A N 1
ATOM 663 C CA . PRO A 1 97 ? 6.758 9.136 -27.966 1.00 48.31 97 PRO A CA 1
ATOM 664 C C . PRO A 1 97 ? 7.038 9.014 -26.462 1.00 48.31 97 PRO A C 1
ATOM 666 O O . PRO A 1 97 ? 6.213 9.406 -25.643 1.00 48.31 97 PRO A O 1
ATOM 669 N N . GLY A 1 98 ? 8.192 8.438 -26.111 1.00 54.34 98 GLY A N 1
ATOM 670 C CA . GLY A 1 98 ? 8.578 8.156 -24.723 1.00 54.34 98 GLY A CA 1
ATOM 671 C C . GLY A 1 98 ? 8.379 6.707 -24.260 1.00 54.34 98 GLY A C 1
ATOM 672 O O . GLY A 1 98 ? 8.694 6.406 -23.113 1.00 54.34 98 GLY A O 1
ATOM 673 N N . SER A 1 99 ? 7.908 5.784 -25.112 1.00 54.94 99 SER A N 1
ATOM 674 C CA . SER A 1 99 ? 7.919 4.352 -24.784 1.00 54.94 99 SER A CA 1
ATOM 675 C C . SER A 1 99 ? 9.353 3.807 -24.823 1.00 54.94 99 SER A C 1
ATOM 677 O O . SER A 1 99 ? 9.909 3.590 -25.903 1.00 54.94 99 SER A O 1
ATOM 679 N N . VAL A 1 100 ? 9.954 3.577 -23.658 1.00 60.81 100 VAL A N 1
ATOM 680 C CA . VAL A 1 100 ? 11.201 2.813 -23.533 1.00 60.81 100 VAL A CA 1
ATOM 681 C C . VAL A 1 100 ? 10.808 1.359 -23.316 1.00 60.81 100 VAL A C 1
ATOM 683 O O . VAL A 1 100 ? 10.217 1.054 -22.290 1.00 60.81 100 VAL A O 1
ATOM 686 N N . SER A 1 101 ? 11.088 0.468 -24.270 1.00 68.12 101 SER A N 1
ATOM 687 C CA . SER A 1 101 ? 10.839 -0.967 -24.090 1.00 68.12 101 SER A CA 1
ATOM 688 C C . SER A 1 101 ? 11.891 -1.564 -23.160 1.00 68.12 101 SER A C 1
ATOM 690 O O . SER A 1 101 ? 12.944 -2.011 -23.610 1.00 68.12 101 SER A O 1
ATOM 692 N N . VAL A 1 102 ? 11.591 -1.574 -21.863 1.00 72.50 102 VAL A N 1
ATOM 693 C CA . VAL A 1 102 ? 12.434 -2.184 -20.834 1.00 72.50 102 VAL A CA 1
ATOM 694 C C . VAL A 1 102 ? 11.859 -3.542 -20.451 1.00 72.50 102 VAL A C 1
ATOM 696 O O . VAL A 1 102 ? 10.672 -3.676 -20.161 1.00 72.50 102 VAL A O 1
ATOM 699 N N . GLN A 1 103 ? 12.705 -4.570 -20.442 1.00 78.75 103 GLN A N 1
ATOM 700 C CA . GLN A 1 103 ? 12.355 -5.863 -19.861 1.00 78.75 103 GLN A CA 1
ATOM 701 C C . GLN A 1 103 ? 12.710 -5.837 -18.375 1.00 78.75 103 GLN A C 1
ATOM 703 O O . GLN A 1 103 ? 13.883 -5.740 -18.026 1.00 78.75 103 GLN A O 1
ATOM 708 N N . LEU A 1 104 ? 11.696 -5.911 -17.516 1.00 81.12 104 LEU A N 1
ATOM 709 C CA . LEU A 1 104 ? 11.862 -5.990 -16.067 1.00 81.12 104 LEU A CA 1
ATOM 710 C C . LEU A 1 104 ? 11.630 -7.429 -15.613 1.00 81.12 104 LEU A C 1
ATOM 712 O O . LEU A 1 104 ? 10.634 -8.051 -15.991 1.00 81.12 104 LEU A O 1
ATOM 716 N N . ASP A 1 105 ? 12.526 -7.950 -14.782 1.00 85.00 105 ASP A N 1
ATOM 717 C CA . ASP A 1 105 ? 12.268 -9.190 -14.060 1.00 85.00 105 ASP A CA 1
ATOM 718 C C . ASP A 1 105 ? 11.409 -8.938 -12.802 1.00 85.00 105 ASP A C 1
ATOM 720 O O . ASP A 1 105 ? 10.946 -7.826 -12.531 1.00 85.00 105 ASP A O 1
ATOM 724 N N . GLN A 1 106 ? 11.147 -9.996 -12.032 1.00 85.06 106 GLN A N 1
ATOM 725 C CA . GLN A 1 106 ? 10.316 -9.903 -10.829 1.00 85.06 106 GLN A CA 1
ATOM 726 C C . GLN A 1 106 ? 10.938 -9.030 -9.731 1.00 85.06 106 GLN A C 1
ATOM 728 O O . GLN A 1 106 ? 10.201 -8.403 -8.971 1.00 85.06 106 GLN A O 1
ATOM 733 N N . VAL A 1 107 ? 12.268 -8.991 -9.630 1.00 85.62 107 VAL A N 1
ATOM 734 C CA . VAL A 1 107 ? 12.984 -8.234 -8.595 1.00 85.62 107 VAL A CA 1
ATOM 735 C C . VAL A 1 107 ? 12.971 -6.748 -8.952 1.00 85.62 107 VAL A C 1
ATOM 737 O O . VAL A 1 107 ? 12.572 -5.921 -8.128 1.00 85.62 107 VAL A O 1
ATOM 740 N N . ALA A 1 108 ? 13.269 -6.432 -10.211 1.00 84.06 108 ALA A N 1
ATOM 741 C CA . ALA A 1 108 ? 13.187 -5.095 -10.782 1.00 84.06 108 ALA A CA 1
ATOM 742 C C . ALA A 1 108 ? 11.774 -4.498 -10.650 1.00 84.06 108 ALA A C 1
ATOM 744 O O . ALA A 1 108 ? 11.601 -3.353 -10.223 1.00 84.06 108 ALA A O 1
ATOM 745 N N . LEU A 1 109 ? 10.733 -5.292 -10.938 1.00 84.19 109 LEU A N 1
ATOM 746 C CA . LEU A 1 109 ? 9.342 -4.865 -10.768 1.00 84.19 109 LEU A CA 1
ATOM 747 C C . LEU A 1 109 ? 8.977 -4.640 -9.291 1.00 84.19 109 LEU A C 1
ATOM 749 O O . LEU A 1 109 ? 8.283 -3.674 -8.962 1.00 84.19 109 LEU A O 1
ATOM 753 N N . ALA A 1 110 ? 9.446 -5.508 -8.390 1.0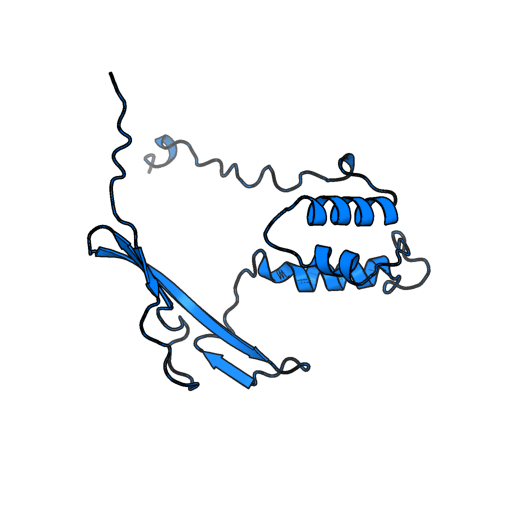0 87.75 110 ALA A N 1
ATOM 754 C CA . ALA A 1 110 ? 9.159 -5.401 -6.962 1.00 87.75 110 ALA A CA 1
ATOM 755 C C . ALA A 1 110 ? 9.707 -4.102 -6.348 1.00 87.75 110 ALA A C 1
ATOM 757 O O . ALA A 1 110 ? 9.066 -3.527 -5.461 1.00 87.75 110 ALA A O 1
ATOM 758 N N . ILE A 1 111 ? 10.843 -3.598 -6.842 1.00 88.25 111 ILE A N 1
ATOM 759 C CA . ILE A 1 111 ? 11.434 -2.340 -6.367 1.00 88.25 111 ILE A CA 1
ATOM 760 C C . ILE A 1 111 ? 10.532 -1.130 -6.622 1.00 88.25 111 ILE A C 1
ATOM 762 O O . ILE A 1 111 ? 10.449 -0.253 -5.761 1.00 88.25 111 ILE A O 1
ATOM 766 N N . GLY A 1 112 ? 9.751 -1.123 -7.708 1.00 84.81 112 GLY A N 1
ATOM 767 C CA . GLY A 1 112 ? 8.775 -0.062 -7.983 1.00 84.81 112 GLY A CA 1
ATOM 768 C C . GLY A 1 112 ? 7.677 0.064 -6.915 1.00 84.81 112 GLY A C 1
ATOM 769 O O . GLY A 1 112 ? 7.136 1.148 -6.695 1.00 84.81 112 GLY A O 1
ATOM 770 N N . ALA A 1 113 ? 7.364 -1.024 -6.204 1.00 87.56 113 ALA A N 1
ATOM 771 C CA . ALA A 1 113 ? 6.362 -1.049 -5.136 1.00 87.56 113 ALA A CA 1
ATOM 772 C C . ALA A 1 113 ? 6.962 -0.924 -3.718 1.00 87.56 113 ALA A C 1
ATOM 774 O O . ALA A 1 113 ? 6.215 -0.838 -2.736 1.00 87.56 113 ALA A O 1
ATOM 775 N N . ALA A 1 114 ? 8.291 -0.906 -3.582 1.00 84.56 114 ALA A N 1
ATOM 776 C CA . ALA A 1 114 ? 8.969 -0.912 -2.289 1.00 84.56 114 ALA A CA 1
ATOM 777 C C . ALA A 1 114 ? 8.777 0.411 -1.519 1.00 84.56 114 ALA A C 1
ATOM 779 O O . ALA A 1 114 ? 8.787 1.502 -2.086 1.00 84.56 114 ALA A O 1
ATOM 780 N N . SER A 1 115 ? 8.595 0.337 -0.194 1.00 75.00 115 SER A N 1
ATOM 781 C CA . SER A 1 115 ? 8.277 1.512 0.643 1.00 75.00 115 SER A CA 1
ATOM 782 C C . SER A 1 115 ? 9.163 1.704 1.879 1.00 75.00 115 SER A C 1
ATOM 784 O O . SER A 1 115 ? 9.130 2.784 2.473 1.00 75.00 115 SER A O 1
ATOM 786 N N . HIS A 1 116 ? 9.965 0.707 2.269 1.00 67.88 116 HIS A N 1
ATOM 787 C CA . HIS A 1 116 ? 10.814 0.787 3.456 1.00 67.88 116 HIS A CA 1
ATOM 788 C C . HIS A 1 116 ? 12.062 -0.101 3.336 1.00 67.88 116 HIS A C 1
ATOM 790 O O . HIS A 1 116 ? 12.054 -1.084 2.596 1.00 67.88 116 HIS A O 1
ATOM 796 N N . GLY A 1 117 ? 13.118 0.245 4.077 1.00 67.75 117 GLY A N 1
ATOM 797 C CA . GLY A 1 117 ? 14.382 -0.498 4.127 1.00 67.75 117 GLY A CA 1
ATOM 798 C C . GLY A 1 117 ? 15.544 0.267 3.504 1.00 67.75 117 GLY A C 1
ATOM 799 O O . GLY A 1 117 ? 16.530 0.503 4.190 1.00 67.75 117 GLY A O 1
ATOM 800 N N . GLY A 1 118 ? 15.406 0.694 2.245 1.00 73.25 118 GLY A N 1
ATOM 801 C CA . GLY A 1 118 ? 16.455 1.378 1.480 1.00 73.25 118 GLY A CA 1
ATOM 802 C C . GLY A 1 118 ? 17.826 0.693 1.536 1.00 73.25 118 GLY A C 1
ATOM 803 O O . GLY A 1 118 ? 18.833 1.389 1.453 1.00 73.25 118 GLY A O 1
ATOM 804 N N . GLY A 1 119 ? 17.872 -0.623 1.767 1.00 85.00 119 GLY A N 1
ATOM 805 C CA . GLY A 1 119 ? 19.123 -1.356 1.965 1.00 85.00 119 GLY A CA 1
ATOM 806 C C . GLY A 1 119 ? 19.953 -1.410 0.686 1.00 85.00 119 GLY A C 1
ATOM 807 O O . GLY A 1 119 ? 19.428 -1.153 -0.397 1.00 85.00 119 GLY A O 1
ATOM 808 N N . ASP A 1 120 ? 21.227 -1.772 0.812 1.00 89.25 120 ASP A N 1
ATOM 809 C CA . ASP A 1 120 ? 22.176 -1.781 -0.308 1.00 89.25 120 ASP A CA 1
ATOM 810 C C . ASP A 1 120 ? 21.638 -2.572 -1.514 1.00 89.25 120 ASP A C 1
ATOM 812 O O . ASP A 1 120 ? 21.651 -2.060 -2.629 1.00 89.25 120 ASP A O 1
ATOM 816 N N . ASP A 1 121 ? 21.032 -3.743 -1.291 1.00 88.06 121 ASP A N 1
ATOM 817 C CA . ASP A 1 121 ? 20.414 -4.554 -2.354 1.00 88.06 121 ASP A CA 1
ATOM 818 C C . ASP A 1 121 ? 19.299 -3.805 -3.107 1.00 88.06 121 ASP A C 1
ATOM 820 O O . ASP A 1 121 ? 19.183 -3.898 -4.326 1.00 88.06 121 ASP A O 1
ATOM 824 N N . GLN A 1 122 ? 18.482 -3.022 -2.396 1.00 87.44 122 GLN A N 1
ATOM 825 C CA . GLN A 1 122 ? 17.398 -2.244 -3.003 1.00 87.44 122 GLN A CA 1
ATOM 826 C C . GLN A 1 122 ? 17.935 -1.043 -3.785 1.00 87.44 122 GLN A C 1
ATOM 828 O O . GLN A 1 122 ? 17.341 -0.659 -4.790 1.00 87.44 122 GLN A O 1
ATOM 833 N N . GLN A 1 123 ? 19.041 -0.446 -3.333 1.00 88.69 123 GLN A N 1
ATOM 834 C CA . GLN A 1 123 ? 19.705 0.647 -4.046 1.00 88.69 123 GLN A CA 1
ATOM 835 C C . GLN A 1 123 ? 20.386 0.142 -5.320 1.00 88.69 123 GLN A C 1
ATOM 837 O O . GLN A 1 123 ? 20.245 0.767 -6.368 1.00 88.69 123 GLN A O 1
ATOM 842 N N . ILE A 1 124 ? 21.065 -1.007 -5.240 1.00 90.50 124 ILE A N 1
ATOM 843 C CA . ILE A 1 124 ? 21.674 -1.681 -6.393 1.00 90.50 124 ILE A CA 1
ATOM 844 C C . ILE A 1 124 ? 20.601 -1.990 -7.438 1.00 90.50 124 ILE A C 1
ATOM 846 O O . ILE A 1 124 ? 20.779 -1.671 -8.612 1.00 90.50 124 ILE A O 1
ATOM 850 N N . GLU A 1 125 ? 19.467 -2.547 -7.014 1.00 90.88 125 GLU A N 1
ATOM 851 C CA . GLU A 1 125 ? 18.383 -2.869 -7.938 1.00 90.88 125 GLU A CA 1
ATOM 852 C C . GLU A 1 125 ? 17.714 -1.612 -8.518 1.00 90.88 125 GLU A C 1
ATOM 854 O O . GLU A 1 125 ? 17.417 -1.557 -9.708 1.00 90.88 125 GLU A O 1
ATOM 859 N N . ALA A 1 126 ? 17.527 -0.555 -7.723 1.00 89.12 126 ALA A N 1
ATOM 860 C CA . ALA A 1 126 ? 17.018 0.714 -8.242 1.00 89.12 126 ALA A CA 1
ATOM 861 C C . ALA A 1 126 ? 17.954 1.315 -9.308 1.00 89.12 126 ALA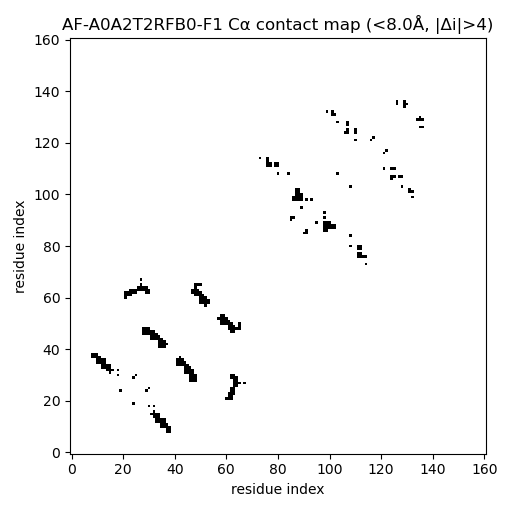 A C 1
ATOM 863 O O . ALA A 1 126 ? 17.483 1.774 -10.348 1.00 89.12 126 ALA A O 1
ATOM 864 N N . ALA A 1 127 ? 19.272 1.264 -9.087 1.00 89.38 127 ALA A N 1
ATOM 865 C CA . ALA A 1 127 ? 20.263 1.699 -10.068 1.00 89.38 127 ALA A CA 1
ATOM 866 C C . ALA A 1 127 ? 20.242 0.828 -11.336 1.00 89.38 127 ALA A C 1
ATOM 868 O O . ALA A 1 127 ? 20.332 1.350 -12.446 1.00 89.38 127 ALA A O 1
ATOM 869 N N . HIS A 1 128 ? 20.065 -0.488 -11.187 1.00 89.12 128 HIS A N 1
ATOM 870 C CA . HIS A 1 128 ? 19.889 -1.406 -12.311 1.00 89.12 128 HIS A CA 1
ATOM 871 C C . HIS A 1 128 ? 18.662 -1.035 -13.162 1.00 89.12 128 HIS A C 1
ATOM 873 O O . HIS A 1 128 ? 18.782 -0.920 -14.381 1.00 89.12 128 HIS A O 1
ATOM 879 N N . VAL A 1 129 ? 17.511 -0.760 -12.537 1.00 87.19 129 VAL A N 1
ATOM 880 C CA . VAL A 1 129 ? 16.286 -0.336 -13.239 1.00 87.19 129 VAL A CA 1
ATOM 881 C C . VAL A 1 129 ? 16.480 0.980 -14.002 1.00 87.19 129 VAL A C 1
ATOM 883 O O . VAL A 1 129 ? 16.021 1.090 -15.140 1.00 87.19 129 VAL A O 1
ATOM 886 N N . LEU A 1 130 ? 17.180 1.961 -13.421 1.00 87.25 130 LEU A N 1
ATOM 887 C CA . LEU A 1 130 ? 17.516 3.213 -14.114 1.00 87.25 130 LEU A CA 1
ATOM 888 C C . LEU A 1 130 ? 18.397 2.957 -15.341 1.00 87.25 130 LEU A C 1
ATOM 890 O O . LEU A 1 130 ? 18.080 3.425 -16.436 1.00 87.25 130 LEU A O 1
ATOM 894 N N . ALA A 1 131 ? 19.444 2.144 -15.187 1.00 88.56 131 ALA A N 1
ATOM 895 C CA . ALA A 1 131 ? 20.369 1.826 -16.270 1.00 88.56 131 ALA A CA 1
ATOM 896 C C . ALA A 1 131 ? 19.671 1.119 -17.445 1.00 88.56 131 ALA A C 1
ATOM 898 O O . ALA A 1 131 ? 19.985 1.396 -18.604 1.00 88.56 131 ALA A O 1
ATOM 899 N N . LEU A 1 132 ? 18.684 0.257 -17.171 1.00 83.25 132 LEU A N 1
ATOM 900 C CA . LEU A 1 132 ? 17.863 -0.374 -18.210 1.00 83.25 132 LEU A CA 1
ATOM 901 C C . LEU A 1 132 ? 17.065 0.643 -19.044 1.00 83.25 132 LEU A C 1
ATOM 903 O O . LEU A 1 132 ? 16.794 0.394 -20.218 1.00 83.25 132 LEU A O 1
ATOM 907 N N . ALA A 1 133 ? 16.706 1.784 -18.455 1.00 80.62 133 ALA A N 1
ATOM 908 C CA . ALA A 1 133 ? 16.046 2.891 -19.139 1.00 80.62 133 ALA A CA 1
ATOM 909 C C . ALA A 1 133 ? 17.030 3.897 -19.771 1.00 80.62 133 ALA A C 1
ATOM 911 O O . ALA A 1 133 ? 16.593 4.879 -20.370 1.00 80.62 133 ALA A O 1
ATOM 912 N N . GLY A 1 134 ? 18.343 3.660 -19.664 1.00 86.06 134 GLY A N 1
ATOM 913 C CA . GLY A 1 134 ? 19.380 4.592 -20.110 1.00 86.06 134 GLY A CA 1
ATOM 914 C C . GLY A 1 134 ? 19.527 5.827 -19.215 1.00 86.06 134 GLY A C 1
ATOM 915 O O . GLY A 1 134 ? 19.995 6.851 -19.703 1.00 86.06 134 GLY A O 1
ATOM 916 N N . LEU A 1 135 ? 19.109 5.726 -17.949 1.00 88.44 135 LEU A N 1
ATOM 917 C CA . LEU A 1 135 ? 19.150 6.788 -16.944 1.00 88.44 135 LEU A CA 1
ATOM 918 C C . LEU A 1 135 ? 20.156 6.460 -15.834 1.00 88.44 135 LEU A C 1
ATOM 920 O O . LEU A 1 135 ? 20.529 5.300 -15.635 1.00 88.44 135 LEU A O 1
ATOM 924 N N . ASP A 1 136 ? 20.533 7.472 -15.061 1.00 89.38 136 ASP A N 1
ATOM 925 C CA . ASP A 1 136 ? 21.311 7.330 -13.835 1.00 89.38 136 ASP A CA 1
ATOM 926 C C . ASP A 1 136 ? 20.771 8.202 -12.682 1.00 89.38 136 ASP A C 1
ATOM 928 O O . ASP A 1 136 ? 19.709 8.819 -12.753 1.00 89.38 136 ASP A O 1
ATOM 932 N N . GLU A 1 137 ? 21.476 8.205 -11.553 1.00 85.62 137 GLU A N 1
ATOM 933 C CA . GLU A 1 137 ? 21.097 8.955 -10.349 1.00 85.62 137 GLU A CA 1
ATOM 934 C C . GLU A 1 137 ? 21.057 10.481 -10.536 1.00 85.62 137 GLU A C 1
ATOM 936 O O . GLU A 1 137 ? 20.454 11.190 -9.725 1.00 85.62 137 GLU A O 1
ATOM 941 N N . THR A 1 138 ? 21.691 11.006 -11.584 1.00 88.44 138 THR A N 1
ATOM 942 C CA . THR A 1 138 ? 21.667 12.434 -11.910 1.00 88.44 138 THR A CA 1
ATOM 943 C C . THR A 1 138 ? 20.367 12.847 -12.596 1.00 88.44 138 THR A C 1
ATOM 945 O O . THR A 1 138 ? 19.992 14.017 -12.506 1.00 88.44 138 THR A O 1
ATOM 948 N N . ASP A 1 139 ? 19.631 11.889 -13.169 1.00 85.38 139 ASP A N 1
ATOM 949 C CA . ASP A 1 139 ? 18.320 12.094 -13.798 1.00 85.38 139 ASP A CA 1
ATOM 950 C C . ASP A 1 139 ? 17.170 12.188 -12.783 1.00 85.38 139 ASP A C 1
ATOM 952 O O . ASP A 1 139 ? 16.028 12.484 -13.144 1.00 85.38 139 ASP A O 1
ATOM 956 N N . PHE A 1 140 ? 17.439 11.970 -11.491 1.00 77.50 140 PHE A N 1
ATOM 957 C CA . PHE A 1 140 ? 16.452 12.247 -10.455 1.00 77.50 140 PHE A CA 1
ATOM 958 C C . PHE A 1 140 ? 16.167 13.751 -10.374 1.00 77.50 140 PHE A C 1
ATOM 960 O O . PHE A 1 140 ? 16.891 14.515 -9.728 1.00 77.50 140 PHE A O 1
ATOM 967 N N . GLU A 1 141 ? 15.037 14.181 -10.935 1.00 64.75 141 GLU A N 1
ATOM 968 C CA . GLU A 1 141 ? 14.498 15.496 -10.617 1.00 64.75 141 GLU A CA 1
ATOM 969 C C . GLU A 1 141 ? 14.128 15.538 -9.129 1.00 64.75 141 GLU A C 1
ATOM 971 O O . GLU A 1 141 ? 13.286 14.783 -8.633 1.00 64.75 141 GLU A O 1
ATOM 976 N N . ARG A 1 142 ? 14.762 16.442 -8.373 1.00 44.25 142 ARG A N 1
ATOM 977 C CA . ARG A 1 142 ? 14.408 16.702 -6.971 1.00 44.25 142 ARG A CA 1
ATOM 978 C C . ARG A 1 142 ? 13.113 17.500 -6.871 1.00 44.25 142 ARG A C 1
ATOM 980 O O . ARG A 1 142 ? 13.072 18.539 -6.214 1.00 44.25 142 ARG A O 1
ATOM 987 N N . GLU A 1 143 ? 12.020 16.995 -7.421 1.00 42.84 143 GLU A N 1
ATOM 988 C CA . GLU A 1 143 ? 10.695 17.569 -7.198 1.00 42.84 143 GLU A CA 1
ATOM 989 C C . GLU A 1 143 ? 10.037 17.002 -5.926 1.00 42.84 143 GLU A C 1
ATOM 991 O O . GLU A 1 143 ? 8.875 16.618 -5.878 1.00 42.84 143 GLU A O 1
ATOM 996 N N . PHE A 1 144 ? 10.805 16.951 -4.831 1.00 35.38 144 PHE A N 1
ATOM 997 C CA . PHE A 1 144 ? 10.263 16.764 -3.480 1.00 35.38 144 PHE A CA 1
ATOM 998 C C . PHE A 1 144 ? 11.130 17.421 -2.389 1.00 35.38 144 PHE A C 1
ATOM 1000 O O . PHE A 1 144 ? 11.203 16.948 -1.258 1.00 35.38 144 PHE A O 1
ATOM 1007 N N . SER A 1 145 ? 11.820 18.522 -2.709 1.00 34.56 145 SER A N 1
ATOM 1008 C CA . SER A 1 145 ? 12.566 19.335 -1.726 1.00 34.56 145 SER A CA 1
ATOM 1009 C C . SER A 1 145 ? 12.193 20.824 -1.730 1.00 34.56 145 SER A C 1
ATOM 1011 O O . SER A 1 145 ? 13.008 21.667 -1.370 1.00 34.56 145 SER A O 1
ATOM 1013 N N . SER A 1 146 ? 10.944 21.171 -2.063 1.00 32.09 146 SER A N 1
ATOM 1014 C CA . SER A 1 146 ? 10.427 22.538 -1.845 1.00 32.09 146 SER A CA 1
ATOM 1015 C C . SER A 1 146 ? 9.024 22.635 -1.226 1.00 32.09 146 SER A C 1
ATOM 1017 O O . SER A 1 146 ? 8.640 23.719 -0.789 1.00 32.09 146 SER A O 1
ATOM 1019 N N . HIS A 1 147 ? 8.295 21.529 -1.024 1.00 34.72 147 HIS A N 1
ATOM 1020 C CA . HIS A 1 147 ? 7.014 21.557 -0.294 1.00 34.72 147 HIS A CA 1
ATOM 1021 C C . HIS A 1 147 ? 7.145 21.444 1.242 1.00 34.72 147 HIS A C 1
ATOM 1023 O O . HIS A 1 147 ? 6.134 21.334 1.932 1.00 34.72 147 HIS A O 1
ATOM 1029 N N . SER A 1 148 ? 8.358 21.541 1.810 1.00 35.47 148 SER A N 1
ATOM 1030 C CA . SER A 1 148 ? 8.552 21.757 3.259 1.00 35.47 148 SER A CA 1
ATOM 1031 C C . SER A 1 148 ? 8.934 23.187 3.644 1.00 35.47 148 SER A C 1
ATOM 1033 O O . SER A 1 148 ? 9.103 23.468 4.827 1.00 35.47 148 SER A O 1
ATOM 1035 N N . THR A 1 149 ? 8.978 24.127 2.703 1.00 34.62 149 THR A N 1
ATOM 1036 C CA . THR A 1 149 ? 8.724 25.533 3.035 1.00 34.62 149 THR A CA 1
ATOM 1037 C C . THR A 1 149 ? 7.230 25.784 2.909 1.00 34.62 149 THR A C 1
ATOM 1039 O O . THR A 1 149 ? 6.765 26.530 2.052 1.00 34.62 149 THR A O 1
ATOM 1042 N N . GLN A 1 150 ? 6.460 25.232 3.852 1.00 34.41 150 GLN A N 1
ATOM 1043 C CA . GLN A 1 150 ? 5.446 26.096 4.437 1.00 34.41 150 GLN A CA 1
ATOM 1044 C C . GLN A 1 150 ? 6.220 27.302 4.962 1.00 34.41 150 GLN A C 1
ATOM 1046 O O . GLN A 1 150 ? 6.902 27.232 5.984 1.00 34.41 150 GLN A O 1
ATOM 1051 N N . ARG A 1 151 ? 6.175 28.403 4.214 1.00 33.38 151 ARG A N 1
ATOM 1052 C CA . ARG A 1 151 ? 6.422 29.723 4.768 1.00 33.38 151 ARG A CA 1
ATOM 1053 C C . ARG A 1 151 ? 5.297 29.936 5.774 1.00 33.38 151 ARG A C 1
ATOM 1055 O O . ARG A 1 151 ? 4.256 30.487 5.436 1.00 33.38 151 ARG A O 1
ATOM 1062 N N . TRP A 1 152 ? 5.473 29.412 6.984 1.00 33.38 152 TRP A N 1
ATOM 1063 C CA . TRP A 1 152 ? 4.752 29.921 8.134 1.00 33.38 152 TRP A CA 1
ATOM 1064 C C . TRP A 1 152 ? 5.066 31.416 8.132 1.00 33.38 152 TRP A C 1
ATOM 1066 O O . TRP A 1 152 ? 6.238 31.802 8.198 1.00 33.38 152 TRP A O 1
ATOM 1076 N N . GLY A 1 153 ? 4.042 32.244 7.901 1.00 37.66 153 GLY A N 1
ATOM 1077 C CA . GLY A 1 153 ? 4.148 33.684 8.113 1.00 37.66 153 GLY A CA 1
ATOM 1078 C C . GLY A 1 153 ? 4.791 33.912 9.475 1.00 37.66 153 GLY A C 1
ATOM 1079 O O . GLY A 1 153 ? 4.642 33.086 10.385 1.00 37.66 153 GLY A O 1
ATOM 1080 N N . ARG A 1 154 ? 5.596 34.965 9.593 1.00 44.03 154 ARG A N 1
ATOM 1081 C CA . ARG A 1 154 ? 6.260 35.217 10.868 1.00 44.03 154 ARG A CA 1
ATOM 1082 C C . ARG A 1 154 ? 5.178 35.396 11.935 1.00 44.03 154 ARG A C 1
ATOM 1084 O O . ARG A 1 154 ? 4.093 35.883 11.634 1.00 44.03 154 ARG A O 1
ATOM 1091 N N . LEU A 1 155 ? 5.458 34.980 13.168 1.00 39.69 155 LEU A N 1
ATOM 1092 C CA . LEU A 1 155 ? 4.493 35.054 14.275 1.00 39.69 155 LEU A CA 1
ATOM 1093 C C . LEU A 1 155 ? 3.948 36.480 14.497 1.00 39.69 155 LEU A C 1
ATOM 1095 O O . LEU A 1 155 ? 2.853 36.627 15.032 1.00 39.69 155 LEU A O 1
ATOM 1099 N N . GLU A 1 156 ? 4.663 37.514 14.042 1.00 50.41 156 GLU A N 1
ATOM 1100 C CA . GLU A 1 156 ? 4.182 38.899 14.006 1.00 50.41 156 GLU A CA 1
ATOM 1101 C C . GLU A 1 156 ? 2.970 39.167 13.079 1.00 50.41 156 GLU A C 1
ATOM 1103 O O . GLU A 1 156 ? 2.250 40.132 13.323 1.00 50.41 156 GLU A O 1
ATOM 1108 N N . ASP A 1 157 ? 2.667 38.311 12.093 1.00 46.09 157 ASP A N 1
ATOM 1109 C CA . ASP A 1 157 ? 1.535 38.496 11.162 1.00 46.09 157 ASP A CA 1
ATOM 1110 C C . ASP A 1 157 ? 0.181 37.993 11.726 1.00 46.09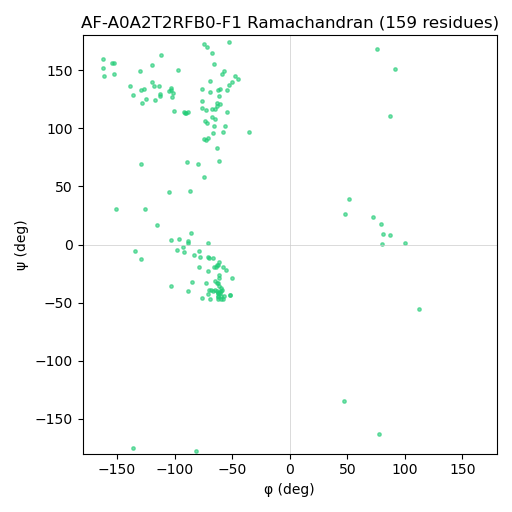 157 ASP A C 1
ATOM 1112 O O . ASP A 1 157 ? -0.870 38.234 11.134 1.00 46.09 157 ASP A O 1
ATOM 1116 N N . LEU A 1 158 ? 0.174 37.297 12.874 1.00 42.69 158 LEU A N 1
ATOM 1117 C CA . LEU A 1 158 ? -1.028 36.688 13.480 1.00 42.69 158 LEU A CA 1
ATOM 1118 C C . LEU A 1 158 ? -1.774 37.587 14.489 1.00 42.69 158 LEU A C 1
ATOM 1120 O O . LEU A 1 158 ? -2.861 37.217 14.926 1.00 42.69 158 LEU A O 1
ATOM 1124 N N . PHE A 1 159 ? -1.234 38.758 14.847 1.00 43.94 159 PHE A N 1
ATOM 1125 C CA . PHE A 1 159 ? -1.821 39.670 15.850 1.00 43.94 159 PHE A CA 1
ATOM 1126 C C . PHE A 1 159 ? -2.284 41.027 15.287 1.00 43.94 159 PHE A C 1
ATOM 1128 O O . PHE A 1 159 ? -2.503 41.965 16.049 1.00 43.94 159 PHE A O 1
ATOM 1135 N N . ALA A 1 160 ? -2.446 41.150 13.968 1.00 44.28 160 ALA A N 1
ATOM 1136 C CA . ALA A 1 160 ? -2.869 42.392 13.312 1.00 44.28 160 ALA A CA 1
ATOM 1137 C C . ALA A 1 160 ? -4.339 42.380 12.833 1.00 44.28 160 ALA A C 1
ATOM 1139 O O . ALA A 1 160 ? -4.624 42.814 11.715 1.00 44.28 160 ALA A O 1
ATOM 1140 N N . LEU A 1 161 ? -5.268 41.910 13.675 1.00 41.69 161 LEU A N 1
ATOM 1141 C CA . LEU A 1 161 ? -6.714 42.145 13.531 1.00 41.69 161 LEU A CA 1
ATOM 1142 C C . LEU A 1 161 ? -7.301 42.678 14.839 1.00 41.69 161 LEU A C 1
ATOM 1144 O O . LEU A 1 161 ? -7.112 42.005 15.876 1.00 41.69 161 LEU A O 1
#

Sequence (161 aa):
MTLQRRRTGATTVSQADPAPAAGLLAGPEGPRAVEVVRDGVVESVHRAVLAVTDPAGRLIAGVGGVAQPVYPRSAVKPAQAAACLDVLTGGAGPGSPGSVSVQLDQVALAIGAASHGGGDDQQIEAAHVLALAGLDETDFEREFSSHSTQRWGRLEDLFAL

Nearest PDB structures (foldseek):
  5e5w-assembly1_B  TM=2.263E-01  e=6.925E+00  Influenza D virus (D/swine/Oklahoma/1334/2011)

Solvent-accessible surface area (backbone atoms only — not comparable to full-atom values): 10285 Å² total; per-residue (Å²): 138,82,85,74,82,76,83,77,71,77,70,46,80,42,77,40,75,81,77,76,75,97,50,86,75,38,62,63,70,22,46,64,47,36,37,40,32,50,89,89,38,79,76,45,74,43,56,45,64,40,74,40,60,48,98,86,66,49,77,77,46,54,32,27,35,68,84,59,90,71,85,60,69,80,74,43,30,53,61,53,32,52,55,49,47,38,42,28,63,35,68,71,42,92,86,41,91,84,55,52,80,45,90,69,55,75,67,52,52,49,57,50,44,62,87,78,81,82,41,71,71,56,50,53,43,52,52,51,54,32,47,66,73,76,42,57,86,83,70,60,75,74,86,81,77,61,84,80,65,70,75,69,70,59,79,80,72,77,74,82,124

pLDDT: mean 71.89, std 20.79, range [27.48, 95.94]

Radius of gyration: 23.22 Å; Cα contacts (8 Å, |Δi|>4): 173; chains: 1; bounding box: 51×52×65 Å

Foldseek 3Di:
DDDDPPPAWDWDKDADDPDPPFDAPDEQQADQGIFTDTPNDGPDTHHDKDFDADPVRHTPTIYHNPVDDDDCVLVCQLVVLVVVCCQCCCVVPPPDPNRNPFDDDPLLSVLSSDDDDPDPVSVVSVQVNQVSSVHGPVPDDPPPPPVVPPVPPPPVVVPPD

Mean predicted aligned error: 14.67 Å

=== Feature glossary ===
Each block in this record encodes a different view of the same protein. In brief:

Predicted aligned error. PAE(i, j) answers: if I align the predicted and true structures on residue i, how far off (in Å) do I expect residue j to be? A block-diagonal PAE matrix with low values on the blocks and high values off-diagonal is the signature of a multi-domain protein with confidently predicted domains but uncertain inter-domain orientation.

Contact-map, Ramachandran, and PAE plots. Plot images: a contact map (which residues are close in 3D, as an N×N binary image), a Ramachandran scatter (backbone torsion angles, revealing secondary-structure composition at a glance), and — for AlphaFold structures — a PAE heatmap (pairwise prediction confidence).

Backbone torsions (φ/ψ). φ (phi) and ψ (psi) are the two rotatable backbone dihedrals per residue: φ is the C(i-1)–N–Cα–C torsion, ψ is the N–Cα–C–N(i+1) torsion, both in degrees on (−180°, 180°]. α-helical residues cluster near (−60°, −45°); β-strand residues near (−120°, +130°). A Ramachandran plot is simply a scatter of (φ, ψ) for every residue.

Foldseek 3Di. A 3Di character summarizes, for each residue, the relative orientation of the Cα frame of its nearest spatial neighbor. Because it encodes fold topology rather than chemistry, 3Di alignments detect remote structural similarity that sequence alignment misses.

Radius of gyration, Cα contacts, bounding box. Three whole-structure scalars: the radius of gyration (RMS distance of Cα from centroid, in Å), the count of Cα–Cα contacts (pairs closer than 8 Å and separated by more than four residues in sequence — i.e. tertiary, not local, contacts), and the bounding-box dimensions. Together they distinguish compact globular folds from extended fibres or disordered chains.

Sequence. Sequence gives the chain of amino acids in standard one-letter code (A=alanine, C=cysteine, …, Y=tyrosine), read N→C. It is the only feature that is directly encoded by the gene; all structural features are derived from the folded form of this sequence.

mmCIF coordinates. Atomic coordinates in PDBx/mmCIF format — the same representation the Protein Data Bank distributes. Each line of the _atom_site loop places one backbone atom in Cartesian space (units: ångströms, origin: arbitrary).

Secondary structure (3-state, P-SEA). Three-state secondary structure (P-SEA) collapses the eight DSSP classes into helix (a), strand (b), and coil (c). P-SEA assigns these from Cα geometry alone — distances and angles — without requiring backbone oxygens, so it works on any Cα trace.

InterPro / GO / CATH / organism. Functional annotations link the protein to curated databases. InterPro entries identify conserved domains and families by matching the sequence against member-database signatures (Pfam, PROSITE, CDD, …). Gene Ontology (GO) terms describe molecular function, biological process, and cellular component in a controlled vocabulary. CATH places the structure in a hierarchical fold classification (Class/Architecture/Topology/Homologous-superfamily). The organism is the source species.

B-factor. B-factor (Debye–Waller factor) reflects atomic displacement in the crystal lattice. It is an experimental observable (units Å²), not a prediction; low values mean the atom is pinned down, high values mean it moves or is heterogeneous across the crystal.

Rendered structure images. Structure images are PyMOL renders from six orthogonal camera directions. Cartoon representation draws helices as coils and strands as arrows; sticks shows the backbone as bonds; surface shows the solvent-excluded envelope. Rainbow coloring maps sequence position to hue (blue→red, N→C); chain coloring assigns a distinct color per polypeptide.

Solvent-accessible surface area. Solvent-accessible surface area (SASA) is the area in Å² traced out by the centre of a 1.4 Å probe sphere (a water molecule) rolled over the protein's van der Waals surface (Shrake–Rupley / Lee–Richards construction). Buried residues have near-zero SASA; fully exposed residues can exceed 200 Å². The total SASA scales roughly with the number of surface residues.

Secondary structure (8-state, DSSP). The SS8 string is DSSP's per-residue secondary-structure call. α-helix (H) means an i→i+4 H-bond ladder; β-strand (E) means the residue participates in a β-sheet; 3₁₀ (G) and π (I) are tighter and wider helices; T/S are turns/bends; '-' is loop.

pLDDT. For AlphaFold models, the B-factor field carries pLDDT — the model's own estimate of local accuracy on a 0–100 scale. Regions with pLDDT<50 should be treated as essentially unmodeled; they often correspond to intrinsically disordered segments.

Nearest PDB structures. Nearest PDB neighbors are the top structural matches found by Foldseek when searching this structure against the entire Protein Data Bank. Each hit reports a TM-score (0 to 1; >0.5 almost always implies the same fold) and an E-value. These are *structural* homologs — they may share no detectable sequence similarity.